Protein AF-A0A7S1M7B6-F1 (afdb_monomer_lite)

Organism: Alexandrium catenella (NCBI:txid2925)

Radius of gyration: 14.85 Å; chains: 1; bounding box: 34×33×49 Å

Secondary structure (DSSP, 8-state):
--PPP----S--EE---TTSTT-EEEEEEEEEETTEEEEEEEEEEEEESSSS-TTT-TT-BPP---TT---------TTPPTT--------SSSPP-TT-

pLDDT: mean 83.75, std 17.33, range [30.78, 97.69]

Sequence (100 aa):
AATGAALGLPCAGRLPVAGAEGSYLAGWGGLLSGGNVTLNHKAAYTLTTACQDSSSNPFGFTLFRLLGHTLSFTVDLSRVGCACNVALYLIRGPPRDWSG

Structure (mmCIF, N/CA/C/O backbone):
data_AF-A0A7S1M7B6-F1
#
_entry.id   AF-A0A7S1M7B6-F1
#
loop_
_atom_site.group_PDB
_atom_site.id
_atom_site.type_symbol
_atom_site.label_atom_id
_atom_site.label_alt_id
_atom_site.label_comp_id
_atom_site.label_asym_id
_atom_site.label_entity_id
_atom_site.label_seq_id
_atom_site.pdbx_PDB_ins_code
_atom_site.Cartn_x
_atom_site.Cartn_y
_atom_site.Cartn_z
_atom_site.occupancy
_atom_site.B_iso_or_equiv
_atom_site.auth_seq_id
_atom_site.auth_comp_id
_atom_site.auth_asym_id
_atom_site.auth_atom_id
_atom_site.pdbx_PDB_model_num
ATOM 1 N N . ALA A 1 1 ? 10.704 5.669 -33.671 1.00 33.22 1 ALA A N 1
ATOM 2 C CA . ALA A 1 1 ? 10.649 6.773 -32.695 1.00 33.22 1 ALA A CA 1
ATOM 3 C C . ALA A 1 1 ? 10.285 6.181 -31.342 1.00 33.22 1 ALA A C 1
ATOM 5 O O . ALA A 1 1 ? 9.165 5.718 -31.176 1.00 33.22 1 ALA A O 1
ATOM 6 N N . ALA A 1 2 ? 11.258 6.073 -30.437 1.00 32.81 2 ALA A N 1
ATOM 7 C CA . ALA A 1 2 ? 11.030 5.600 -29.078 1.00 32.81 2 ALA A CA 1
ATOM 8 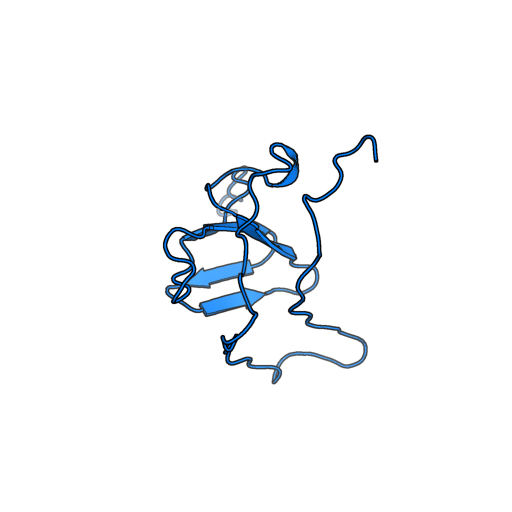C C . ALA A 1 2 ? 10.365 6.731 -28.282 1.00 32.81 2 ALA A C 1
ATOM 10 O O . ALA A 1 2 ? 10.945 7.805 -28.135 1.00 32.81 2 ALA A O 1
ATOM 11 N N . THR A 1 3 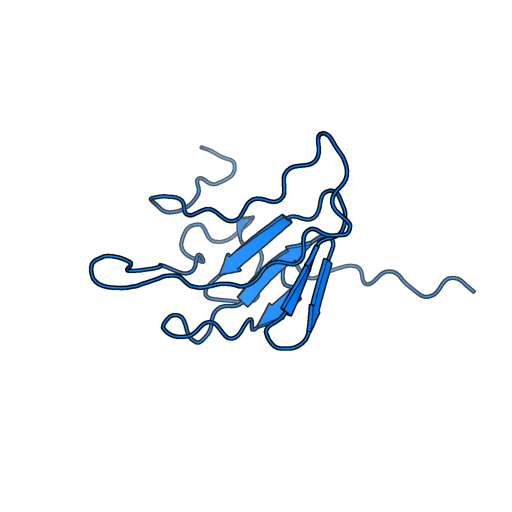? 9.129 6.524 -27.836 1.00 37.38 3 THR A N 1
ATOM 12 C CA . THR A 1 3 ? 8.431 7.458 -26.948 1.00 37.38 3 THR A CA 1
ATOM 13 C C . THR A 1 3 ? 9.064 7.391 -25.562 1.00 37.38 3 THR A C 1
ATOM 15 O O . THR A 1 3 ? 9.212 6.310 -24.994 1.00 37.38 3 THR A O 1
ATOM 18 N N . GLY A 1 4 ? 9.496 8.556 -25.080 1.00 30.78 4 GLY A N 1
ATOM 19 C CA . GLY A 1 4 ? 10.407 8.731 -23.956 1.00 30.78 4 GLY A CA 1
ATOM 20 C C . GLY A 1 4 ? 9.930 8.117 -22.643 1.00 30.78 4 GLY A C 1
ATOM 21 O O . GLY A 1 4 ? 8.797 8.316 -22.209 1.00 30.78 4 GLY A O 1
ATOM 22 N N . ALA A 1 5 ? 10.850 7.410 -21.992 1.00 34.59 5 ALA A N 1
ATOM 23 C CA . ALA A 1 5 ? 10.754 7.070 -20.586 1.00 34.59 5 ALA A CA 1
ATOM 24 C C . ALA A 1 5 ? 10.751 8.366 -19.761 1.00 34.59 5 ALA A C 1
ATOM 26 O O . ALA A 1 5 ? 11.686 9.164 -19.851 1.00 34.59 5 ALA A O 1
ATOM 27 N N . ALA A 1 6 ? 9.706 8.575 -18.963 1.00 39.66 6 ALA A N 1
ATOM 28 C CA . ALA A 1 6 ? 9.685 9.618 -17.949 1.00 39.66 6 ALA A CA 1
ATOM 29 C C . ALA A 1 6 ? 10.723 9.272 -16.868 1.00 39.66 6 ALA A C 1
ATOM 31 O O . ALA A 1 6 ? 10.480 8.468 -15.969 1.00 39.66 6 ALA A O 1
ATOM 32 N N . LEU A 1 7 ? 11.914 9.849 -17.001 1.00 41.19 7 LEU A N 1
ATOM 33 C CA . LEU A 1 7 ? 12.929 9.876 -15.959 1.00 41.19 7 LEU A CA 1
ATOM 34 C C . LEU A 1 7 ? 12.467 10.849 -14.864 1.00 41.19 7 LEU A C 1
ATOM 36 O O . LEU A 1 7 ? 12.494 12.059 -15.064 1.00 41.19 7 LEU A O 1
ATOM 40 N N . GLY A 1 8 ? 12.063 10.300 -13.714 1.00 41.47 8 GLY A N 1
ATOM 41 C CA . GLY A 1 8 ? 11.915 11.024 -12.449 1.00 41.47 8 GLY A CA 1
ATOM 42 C C . GLY A 1 8 ? 10.481 11.380 -12.052 1.00 41.47 8 GLY A C 1
ATOM 43 O O . GLY A 1 8 ? 9.947 12.388 -12.495 1.00 41.47 8 GLY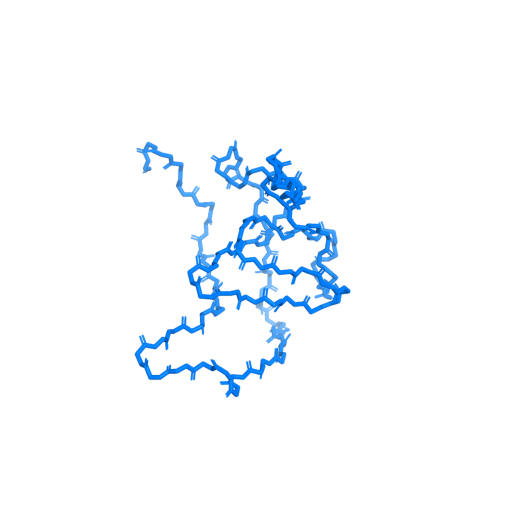 A O 1
ATOM 44 N N . LEU A 1 9 ? 9.898 10.595 -11.141 1.00 54.25 9 LEU A N 1
ATOM 45 C CA . LEU A 1 9 ? 9.446 11.074 -9.826 1.00 54.25 9 LEU A CA 1
ATOM 46 C C . LEU A 1 9 ? 9.109 9.859 -8.933 1.00 54.25 9 LEU A C 1
ATOM 48 O O . LEU A 1 9 ? 8.505 8.895 -9.402 1.00 54.25 9 LEU A O 1
ATOM 52 N N . PRO A 1 10 ? 9.468 9.894 -7.642 1.00 74.69 10 PRO A N 1
ATOM 53 C CA . PRO A 1 10 ? 9.271 8.814 -6.676 1.00 74.69 10 PRO A CA 1
ATOM 54 C C . PRO A 1 10 ? 7.829 8.789 -6.129 1.00 74.69 10 PRO A C 1
ATOM 56 O O . PRO A 1 10 ? 7.593 8.583 -4.943 1.00 74.69 10 PRO A O 1
ATOM 59 N N . CYS A 1 11 ? 6.848 9.070 -6.988 1.00 84.62 11 CYS A N 1
ATOM 60 C CA . CYS A 1 11 ? 5.442 9.191 -6.626 1.00 84.62 11 CYS A CA 1
ATOM 61 C C . CYS A 1 11 ? 4.543 9.054 -7.860 1.00 84.62 11 CYS A C 1
ATOM 63 O O . CYS A 1 11 ? 4.668 9.812 -8.817 1.00 84.62 11 CYS A O 1
ATOM 65 N N . ALA A 1 12 ? 3.612 8.100 -7.819 1.00 90.06 12 ALA A N 1
ATOM 66 C CA . ALA A 1 12 ? 2.606 7.871 -8.854 1.00 90.06 12 ALA A CA 1
ATOM 67 C C . ALA A 1 12 ? 1.423 8.852 -8.774 1.00 90.06 12 ALA A C 1
ATOM 69 O O . ALA A 1 12 ? 0.728 9.052 -9.767 1.00 90.06 12 ALA A O 1
ATOM 70 N N . GLY A 1 13 ? 1.180 9.457 -7.608 1.00 92.06 13 GLY A N 1
ATOM 71 C CA . GLY A 1 13 ? 0.125 10.450 -7.404 1.00 92.06 13 GLY A CA 1
ATOM 72 C C . GLY A 1 13 ? -0.710 10.190 -6.154 1.00 92.06 13 GLY A C 1
ATOM 73 O O . GLY A 1 13 ? -0.324 9.418 -5.280 1.00 92.06 13 GLY A O 1
ATOM 74 N N . ARG A 1 14 ? -1.855 10.867 -6.044 1.00 93.81 14 ARG A N 1
ATOM 75 C CA . ARG A 1 14 ? -2.743 10.794 -4.875 1.00 93.81 14 ARG A CA 1
ATOM 76 C C . ARG A 1 14 ? -3.668 9.580 -4.961 1.00 93.81 14 ARG A C 1
ATOM 78 O O . ARG A 1 14 ? -4.452 9.496 -5.903 1.00 93.81 14 ARG A O 1
ATOM 85 N N . LEU A 1 15 ? -3.639 8.703 -3.955 1.00 94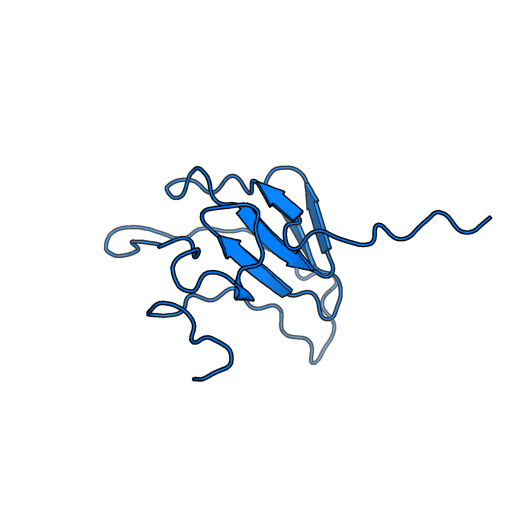.69 15 LEU A N 1
ATOM 86 C CA . LEU A 1 15 ? -4.597 7.603 -3.829 1.00 94.69 15 LEU A CA 1
ATOM 87 C C . LEU A 1 15 ? -5.697 8.007 -2.833 1.00 94.69 15 LEU A C 1
ATOM 89 O O . LEU A 1 15 ? -5.396 8.237 -1.658 1.00 94.69 15 LEU A O 1
ATOM 93 N N . PRO A 1 16 ? -6.968 8.112 -3.254 1.00 93.75 16 PRO A N 1
ATOM 94 C CA . PRO A 1 16 ? -8.062 8.373 -2.331 1.00 93.75 16 PRO A CA 1
ATOM 95 C C . PRO A 1 16 ? -8.308 7.139 -1.453 1.00 93.75 16 PRO A C 1
ATOM 97 O O . PRO A 1 16 ? -8.874 6.147 -1.904 1.00 93.75 16 PRO A O 1
ATOM 100 N N . VAL A 1 17 ? -7.890 7.215 -0.189 1.00 93.69 17 VAL A N 1
ATOM 101 C CA . VAL A 1 17 ? -8.162 6.201 0.837 1.00 93.69 17 VAL A CA 1
ATOM 102 C C . VAL A 1 17 ? -9.029 6.836 1.919 1.00 93.69 17 VAL A C 1
ATOM 104 O O . VAL A 1 17 ? -8.625 7.824 2.532 1.00 93.69 17 VAL A O 1
ATOM 107 N N . ALA A 1 18 ? -10.224 6.289 2.139 1.00 93.81 18 ALA A N 1
ATOM 108 C CA . ALA A 1 18 ? -11.140 6.782 3.166 1.00 93.81 18 ALA A CA 1
ATOM 109 C C . ALA A 1 18 ? -10.535 6.603 4.570 1.00 93.81 18 ALA A C 1
ATOM 111 O O . ALA A 1 18 ? -10.024 5.529 4.892 1.00 93.81 18 ALA A O 1
ATOM 112 N N . GLY A 1 19 ? -10.580 7.653 5.393 1.00 92.38 19 GLY A N 1
ATOM 113 C CA . GLY A 1 19 ? -9.946 7.685 6.716 1.00 92.38 19 GLY A CA 1
ATOM 114 C C . GLY A 1 19 ? -8.424 7.891 6.692 1.00 92.38 19 GLY A C 1
ATOM 115 O O . GLY A 1 19 ? -7.785 7.857 7.744 1.00 92.38 19 GLY A O 1
ATOM 116 N N . ALA A 1 20 ? -7.840 8.095 5.509 1.00 92.00 20 ALA A N 1
ATOM 117 C CA . ALA A 1 20 ? -6.439 8.451 5.300 1.00 92.00 20 ALA A CA 1
ATOM 118 C C . ALA A 1 20 ? -6.310 9.451 4.135 1.00 92.00 20 ALA A C 1
ATOM 120 O O . ALA A 1 20 ? -5.454 9.324 3.247 1.00 92.00 20 ALA A O 1
ATOM 121 N N . GLU A 1 21 ? -7.210 10.436 4.109 1.00 90.69 21 GLU A N 1
ATOM 122 C CA . GLU A 1 21 ? -7.282 11.437 3.057 1.00 90.69 21 GLU A CA 1
ATOM 123 C C . GLU A 1 21 ? -5.963 12.215 2.956 1.00 90.69 21 GLU A C 1
ATOM 125 O O . GLU A 1 21 ? -5.378 12.631 3.951 1.00 90.69 21 GLU A O 1
ATOM 130 N N . GLY A 1 22 ? -5.494 12.433 1.724 1.00 89.56 22 GLY A N 1
ATOM 131 C CA . GLY A 1 22 ? -4.210 13.109 1.490 1.00 89.56 22 GLY A CA 1
ATOM 132 C C . GLY A 1 22 ? -3.014 12.163 1.369 1.00 89.56 22 GLY A C 1
ATOM 133 O O . GLY A 1 22 ? -1.888 12.635 1.281 1.00 89.56 22 GLY A O 1
ATOM 134 N N . SER A 1 23 ? -3.257 10.853 1.298 1.00 92.88 23 SER A N 1
ATOM 135 C CA . SER A 1 23 ? -2.216 9.875 0.986 1.00 92.88 23 SER A CA 1
ATOM 136 C C . SER A 1 23 ? -1.793 9.914 -0.487 1.00 92.88 23 SER A C 1
ATOM 138 O O . SER A 1 23 ? -2.615 10.027 -1.404 1.00 92.88 23 SER A O 1
ATOM 140 N N . TYR A 1 24 ? -0.495 9.765 -0.707 1.00 93.31 24 TYR A N 1
ATOM 141 C CA . TYR A 1 24 ? 0.156 9.634 -2.001 1.00 93.31 24 TYR A CA 1
ATOM 142 C C . TYR A 1 24 ? 0.754 8.243 -2.137 1.00 93.31 24 TYR A C 1
ATOM 144 O O . TYR A 1 24 ? 1.136 7.622 -1.153 1.00 93.31 24 TYR A O 1
ATOM 152 N N . LEU A 1 25 ? 0.827 7.748 -3.363 1.00 92.69 25 LEU A N 1
ATOM 153 C CA . LEU A 1 25 ? 1.419 6.465 -3.683 1.00 92.69 25 LEU A CA 1
ATOM 154 C C . LEU A 1 25 ? 2.858 6.692 -4.163 1.00 92.69 25 LEU A C 1
ATOM 156 O O . LEU A 1 25 ? 3.072 7.091 -5.307 1.00 92.69 25 LEU A O 1
ATOM 160 N N . ALA A 1 26 ? 3.837 6.463 -3.292 1.00 90.12 26 ALA A N 1
ATOM 161 C CA . ALA A 1 26 ? 5.265 6.557 -3.590 1.00 90.12 26 ALA A CA 1
ATOM 162 C C . ALA A 1 26 ? 5.819 5.202 -4.039 1.00 90.12 26 ALA A C 1
ATOM 164 O O . ALA A 1 26 ? 5.481 4.182 -3.444 1.00 90.12 26 ALA A O 1
ATOM 165 N N . GLY A 1 27 ? 6.646 5.164 -5.083 1.00 87.75 27 GLY A N 1
ATOM 166 C CA . GLY A 1 27 ? 7.209 3.917 -5.615 1.00 87.75 27 GLY A CA 1
ATOM 167 C C . GLY A 1 27 ? 7.166 3.823 -7.137 1.00 87.75 27 GLY A C 1
ATOM 168 O O . GLY A 1 27 ? 7.090 4.841 -7.827 1.00 87.75 27 GLY A O 1
ATOM 169 N N . TRP A 1 28 ? 7.233 2.603 -7.671 1.00 89.00 28 TRP A N 1
ATOM 170 C CA . TRP A 1 28 ? 7.422 2.361 -9.103 1.00 89.00 28 TRP A CA 1
ATOM 171 C C . TRP A 1 28 ? 6.770 1.072 -9.610 1.00 89.00 28 TRP A C 1
ATOM 173 O O . TRP A 1 28 ? 6.402 0.166 -8.862 1.00 89.00 28 TRP A O 1
ATOM 183 N N . GLY A 1 29 ? 6.724 0.966 -10.940 1.00 90.62 29 GLY A N 1
ATOM 184 C CA . GLY A 1 29 ? 6.401 -0.276 -11.637 1.00 90.62 29 GLY A CA 1
ATOM 185 C C . GLY A 1 29 ? 4.913 -0.494 -11.891 1.00 90.62 29 GLY A C 1
ATOM 186 O O . GLY A 1 29 ? 4.509 -1.617 -12.155 1.00 90.62 29 GLY A O 1
ATOM 187 N N . GLY A 1 30 ? 4.085 0.541 -11.856 1.00 90.56 30 GLY A N 1
ATOM 188 C CA . GLY A 1 30 ? 2.645 0.416 -12.039 1.00 90.56 30 GLY A CA 1
ATOM 189 C C . GLY A 1 30 ? 1.972 1.699 -12.506 1.00 90.56 30 GLY A C 1
ATOM 190 O O . GLY A 1 30 ? 2.627 2.663 -12.903 1.00 90.56 30 GLY A O 1
ATOM 191 N N . LEU A 1 31 ? 0.643 1.681 -12.468 1.00 92.69 31 LEU A N 1
ATOM 192 C CA . LEU A 1 31 ? -0.210 2.796 -12.858 1.00 92.69 31 LEU A CA 1
ATOM 193 C C . LEU A 1 31 ? -1.242 3.061 -11.765 1.00 92.69 31 LEU A C 1
ATOM 195 O O . LEU A 1 31 ? -1.933 2.146 -11.317 1.00 92.69 31 LEU A O 1
ATOM 199 N N . LEU A 1 32 ? -1.371 4.327 -11.387 1.00 93.69 32 LEU A N 1
ATOM 200 C CA . LEU A 1 32 ? -2.459 4.820 -10.557 1.00 93.69 32 LEU A CA 1
ATOM 201 C C . LEU A 1 32 ? -3.535 5.428 -11.462 1.00 93.69 32 LEU A C 1
ATOM 203 O O . LEU A 1 32 ? -3.241 6.296 -12.282 1.00 93.69 32 LEU A O 1
ATOM 207 N N . SER A 1 33 ? -4.781 4.986 -11.307 1.00 94.25 33 SER A N 1
ATOM 208 C CA . SER A 1 33 ? -5.929 5.558 -12.012 1.00 94.25 33 SER A CA 1
ATOM 209 C C . SER A 1 33 ? -7.127 5.648 -11.072 1.00 94.25 33 SER A C 1
ATOM 211 O O . SER A 1 33 ? -7.728 4.639 -10.696 1.00 94.25 33 SER A O 1
ATOM 213 N N . GLY A 1 34 ? -7.453 6.871 -10.646 1.00 90.31 34 GLY A N 1
ATOM 214 C CA . GLY A 1 34 ? -8.478 7.106 -9.630 1.00 90.31 34 GLY A CA 1
ATOM 215 C C . GLY A 1 34 ? -8.134 6.403 -8.312 1.00 90.31 34 GLY A C 1
ATOM 216 O O . GLY A 1 34 ? -7.093 6.672 -7.721 1.00 90.31 34 GLY A O 1
ATOM 217 N N . GLY A 1 35 ? -9.011 5.505 -7.857 1.00 92.06 35 GLY A N 1
ATOM 218 C CA . GLY A 1 35 ? -8.801 4.667 -6.667 1.00 92.06 35 GLY A CA 1
ATOM 219 C C . GLY A 1 35 ? -8.132 3.315 -6.938 1.00 92.06 35 GLY A C 1
ATOM 220 O O . GLY A 1 35 ? -7.989 2.524 -6.011 1.00 92.06 35 GLY A O 1
ATOM 221 N N . ASN A 1 36 ? -7.744 3.027 -8.184 1.00 95.69 36 ASN A N 1
ATOM 222 C CA . ASN A 1 36 ? -7.183 1.736 -8.576 1.00 95.69 36 ASN A CA 1
ATOM 223 C C . ASN A 1 36 ? -5.671 1.824 -8.786 1.00 95.69 36 ASN A C 1
ATOM 225 O O . ASN A 1 36 ? -5.177 2.708 -9.491 1.00 95.69 36 ASN A O 1
ATOM 229 N N . VAL A 1 37 ? -4.948 0.854 -8.227 1.00 95.81 37 VAL A N 1
ATOM 230 C CA . VAL A 1 37 ? -3.504 0.684 -8.412 1.00 95.81 37 VAL A CA 1
ATOM 231 C C . VAL A 1 37 ? -3.262 -0.584 -9.216 1.00 95.81 37 VAL A C 1
ATOM 233 O O . VAL A 1 37 ? -3.570 -1.683 -8.765 1.00 95.81 37 VAL A O 1
ATOM 236 N N . THR A 1 38 ? -2.699 -0.436 -10.412 1.00 95.75 38 THR A N 1
ATOM 237 C CA . THR A 1 38 ? -2.232 -1.566 -11.222 1.00 95.75 38 THR A CA 1
ATOM 238 C C . THR A 1 38 ? -0.755 -1.798 -10.946 1.00 95.75 38 THR A C 1
ATOM 240 O O . THR A 1 38 ? 0.050 -0.886 -11.123 1.00 95.75 38 THR A O 1
ATOM 243 N N . LEU A 1 39 ? -0.396 -3.014 -10.542 1.00 95.38 39 LEU A N 1
ATOM 244 C CA . LEU A 1 39 ? 0.980 -3.419 -10.256 1.00 95.38 39 LEU A CA 1
ATOM 245 C C . LEU A 1 39 ? 1.507 -4.294 -11.396 1.00 95.38 39 LEU A C 1
ATOM 247 O O . LEU A 1 39 ? 0.932 -5.347 -11.670 1.00 95.38 39 LEU A O 1
ATOM 251 N N . ASN A 1 40 ? 2.609 -3.898 -12.038 1.00 95.25 40 ASN A N 1
ATOM 252 C CA . ASN A 1 40 ? 3.347 -4.835 -12.885 1.00 95.25 40 ASN A CA 1
ATOM 253 C C . ASN A 1 40 ? 4.188 -5.776 -12.010 1.00 95.25 40 ASN A C 1
ATOM 255 O O . ASN A 1 40 ? 4.436 -5.523 -10.829 1.00 95.25 40 ASN A O 1
ATOM 259 N N . HIS A 1 41 ? 4.671 -6.871 -12.593 1.00 94.50 41 HIS A N 1
ATOM 260 C CA . HIS A 1 41 ? 5.611 -7.750 -11.905 1.00 94.50 41 HIS A CA 1
ATOM 261 C C . HIS A 1 41 ? 6.840 -6.955 -11.416 1.00 94.50 41 HIS A C 1
ATOM 263 O O . HIS A 1 41 ? 7.419 -6.184 -12.182 1.00 94.50 41 HIS A O 1
ATOM 269 N N . LYS A 1 42 ? 7.234 -7.159 -10.148 1.00 92.56 42 LYS A N 1
ATOM 270 C CA . LYS A 1 42 ? 8.295 -6.414 -9.430 1.00 92.56 42 LYS A CA 1
ATOM 271 C C . LYS A 1 42 ? 7.990 -4.935 -9.133 1.00 92.56 42 LYS A C 1
ATOM 273 O O . LYS A 1 42 ? 8.907 -4.181 -8.807 1.00 92.56 42 LYS A O 1
ATOM 278 N N . ALA A 1 43 ? 6.730 -4.516 -9.229 1.00 93.31 43 ALA A N 1
ATOM 279 C CA . ALA A 1 43 ? 6.299 -3.216 -8.727 1.00 93.31 43 ALA A CA 1
ATOM 280 C C . ALA A 1 43 ? 6.365 -3.157 -7.199 1.00 93.31 43 ALA A C 1
ATOM 282 O O . ALA A 1 43 ? 6.177 -4.166 -6.516 1.00 93.31 43 ALA A O 1
ATOM 283 N N . ALA A 1 44 ? 6.578 -1.956 -6.676 1.00 90.06 44 ALA A N 1
ATOM 284 C CA . ALA A 1 44 ? 6.532 -1.686 -5.250 1.00 90.06 44 ALA A CA 1
ATOM 285 C C . ALA A 1 44 ? 6.008 -0.271 -5.030 1.00 90.06 44 ALA A C 1
ATOM 287 O O . ALA A 1 44 ? 6.504 0.678 -5.637 1.00 90.06 44 ALA A O 1
ATOM 288 N N . TYR A 1 45 ? 5.021 -0.143 -4.149 1.00 91.81 45 TYR A N 1
ATOM 289 C CA . TYR A 1 45 ? 4.457 1.137 -3.754 1.00 91.81 45 TYR A CA 1
ATOM 290 C C . TYR A 1 45 ? 4.202 1.182 -2.255 1.00 91.81 45 TYR A C 1
ATOM 292 O O . TYR A 1 45 ? 3.877 0.169 -1.640 1.00 91.81 45 TYR A O 1
ATOM 300 N N . THR A 1 46 ? 4.293 2.381 -1.696 1.00 90.62 46 THR A N 1
ATOM 301 C CA . THR A 1 46 ? 3.985 2.683 -0.303 1.00 90.62 46 THR A CA 1
ATOM 302 C C . THR A 1 46 ? 3.111 3.928 -0.224 1.00 90.62 46 THR A C 1
ATOM 304 O O . THR A 1 46 ? 3.239 4.833 -1.048 1.00 90.62 46 THR A O 1
ATOM 307 N N . LEU A 1 47 ? 2.220 3.983 0.768 1.00 92.19 47 LEU A N 1
ATOM 308 C CA . LEU A 1 47 ? 1.425 5.177 1.032 1.00 92.19 47 LEU A CA 1
ATOM 309 C C . LEU A 1 47 ? 2.190 6.171 1.906 1.00 92.19 47 LEU A C 1
ATOM 311 O O . LEU A 1 47 ? 2.660 5.830 2.994 1.00 92.19 47 LEU A O 1
ATOM 315 N N . THR A 1 48 ? 2.291 7.399 1.414 1.00 90.88 48 THR A N 1
ATOM 316 C CA . THR A 1 48 ? 3.013 8.508 2.032 1.00 90.88 48 THR A CA 1
ATOM 317 C C . THR A 1 48 ? 2.118 9.728 2.220 1.00 90.88 48 THR A C 1
ATOM 319 O O . THR A 1 48 ? 1.105 9.898 1.546 1.00 90.88 48 THR A O 1
ATOM 322 N N . THR A 1 49 ? 2.501 10.625 3.122 1.00 90.00 49 THR A N 1
ATOM 323 C CA . THR A 1 49 ? 1.791 11.884 3.398 1.00 90.00 49 THR A CA 1
ATOM 324 C C . THR A 1 49 ? 2.139 12.999 2.407 1.00 90.00 49 THR A C 1
ATOM 326 O O . THR A 1 49 ? 1.452 14.017 2.352 1.00 90.00 49 THR A O 1
ATOM 329 N N . ALA A 1 50 ? 3.180 12.806 1.595 1.00 87.88 50 ALA A N 1
ATOM 330 C CA . ALA A 1 50 ? 3.604 13.727 0.548 1.00 87.88 50 ALA A CA 1
ATOM 331 C C . ALA A 1 50 ? 4.061 12.970 -0.704 1.00 87.88 50 ALA A C 1
ATOM 333 O O . ALA A 1 50 ? 4.550 11.841 -0.627 1.00 87.88 50 ALA A O 1
ATOM 334 N N . CYS A 1 51 ? 3.935 13.619 -1.862 1.00 86.44 51 CYS A N 1
ATOM 335 C CA . CYS A 1 51 ? 4.391 13.089 -3.144 1.00 86.44 51 CYS A CA 1
ATOM 336 C C . CYS A 1 51 ? 5.909 13.272 -3.289 1.00 86.44 51 CYS A C 1
ATOM 338 O O . CYS A 1 51 ? 6.383 14.180 -3.970 1.00 86.44 51 CYS A O 1
ATOM 340 N N . GLN A 1 52 ? 6.667 12.460 -2.559 1.00 75.00 52 GLN A N 1
ATOM 341 C CA . GLN A 1 52 ? 8.122 12.530 -2.433 1.00 75.00 52 GLN A CA 1
ATOM 342 C C . GLN A 1 52 ? 8.705 11.123 -2.307 1.00 75.00 52 GLN A C 1
ATOM 344 O O . GLN A 1 52 ? 7.967 10.160 -2.098 1.00 75.00 52 GLN A O 1
ATOM 349 N N . ASP A 1 53 ? 10.031 11.010 -2.408 1.00 68.38 53 ASP A N 1
ATOM 350 C CA . ASP A 1 53 ? 10.691 9.731 -2.181 1.00 68.38 53 ASP A CA 1
ATOM 351 C C . ASP A 1 53 ? 10.569 9.324 -0.720 1.00 68.38 53 ASP A C 1
ATOM 353 O O . ASP A 1 53 ? 11.127 9.974 0.1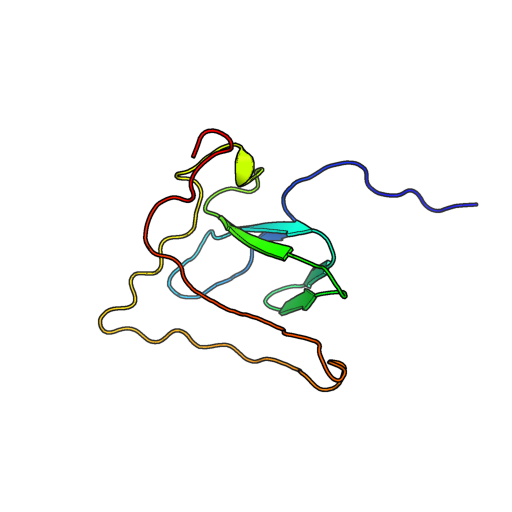67 1.00 68.38 53 ASP A O 1
ATOM 357 N N . SER A 1 54 ? 9.877 8.210 -0.488 1.00 64.56 54 SER A N 1
ATOM 358 C CA . SER A 1 54 ? 9.768 7.565 0.817 1.00 64.56 54 SER A CA 1
ATOM 359 C C . SER A 1 54 ? 11.131 7.239 1.439 1.00 64.56 54 SER A C 1
ATOM 361 O O . SER A 1 54 ? 11.227 7.167 2.659 1.00 64.56 54 SER A O 1
ATOM 363 N N . SER A 1 55 ? 12.189 7.082 0.631 1.00 65.19 55 SER A N 1
ATOM 364 C CA . SER A 1 55 ? 13.553 6.838 1.118 1.00 65.19 55 SER A CA 1
ATOM 365 C C . SER A 1 55 ? 14.184 8.056 1.811 1.00 65.19 55 SER A C 1
ATOM 367 O O . SER A 1 55 ? 15.093 7.899 2.622 1.00 65.19 55 SER A O 1
ATOM 369 N N . SER A 1 56 ? 13.688 9.266 1.523 1.00 64.19 56 SER A N 1
ATOM 370 C CA . SER A 1 56 ? 14.245 10.531 2.022 1.00 64.19 56 SER A CA 1
ATOM 371 C C . SER A 1 56 ? 13.583 11.061 3.297 1.00 64.19 56 SER A C 1
ATOM 373 O O . SER A 1 56 ? 14.127 11.959 3.937 1.00 64.19 56 SER A O 1
ATOM 375 N N . ASN A 1 57 ? 12.421 10.523 3.684 1.00 72.62 57 ASN A N 1
ATOM 376 C CA . ASN A 1 57 ? 11.684 10.965 4.866 1.00 72.62 57 ASN A CA 1
ATOM 377 C C . ASN A 1 57 ? 11.118 9.765 5.649 1.00 72.62 57 ASN A C 1
ATOM 379 O O . ASN A 1 57 ? 10.028 9.285 5.321 1.00 72.62 57 ASN A O 1
ATOM 383 N N . PRO A 1 58 ? 11.786 9.322 6.732 1.00 73.38 58 PRO A N 1
ATOM 384 C CA . PRO A 1 58 ? 11.337 8.178 7.530 1.00 73.38 58 PRO A CA 1
ATOM 385 C C . PRO A 1 58 ? 9.994 8.423 8.240 1.00 73.38 58 PRO A C 1
ATOM 387 O O . PRO A 1 58 ? 9.324 7.480 8.652 1.00 73.38 58 PRO A O 1
ATOM 390 N N . PHE A 1 59 ? 9.553 9.680 8.348 1.00 77.00 59 PHE A N 1
ATOM 391 C CA . PHE A 1 59 ? 8.269 10.065 8.939 1.00 77.00 59 PHE A CA 1
ATOM 392 C C . PHE A 1 59 ? 7.188 10.357 7.889 1.00 77.00 59 PHE A C 1
ATOM 394 O O . PHE A 1 59 ? 6.067 10.721 8.238 1.00 77.00 59 PHE A O 1
ATOM 401 N N . GLY A 1 60 ? 7.503 10.195 6.603 1.00 84.62 60 GLY A N 1
ATOM 402 C CA . GLY A 1 60 ? 6.620 10.523 5.486 1.00 84.62 60 GLY A CA 1
ATOM 403 C C . GLY A 1 60 ? 5.552 9.475 5.178 1.00 84.62 60 GLY A C 1
ATOM 404 O O . GLY A 1 60 ? 4.895 9.593 4.152 1.00 84.62 60 GLY A O 1
ATOM 405 N N . PHE A 1 61 ? 5.376 8.448 6.010 1.00 88.25 61 PHE A N 1
ATOM 406 C CA . PHE A 1 61 ? 4.470 7.323 5.754 1.00 88.25 61 PHE A CA 1
ATOM 407 C C . PHE A 1 61 ? 3.060 7.594 6.282 1.00 88.25 61 PHE A C 1
ATOM 409 O O . PHE A 1 61 ? 2.884 8.172 7.356 1.00 88.25 61 PHE A O 1
ATOM 416 N N . THR A 1 62 ? 2.041 7.143 5.551 1.00 91.62 62 THR A N 1
ATOM 417 C CA . THR A 1 62 ? 0.651 7.244 6.009 1.00 91.62 62 THR A CA 1
ATOM 418 C C . THR A 1 62 ? 0.426 6.339 7.221 1.00 91.62 62 THR A C 1
ATOM 420 O O . THR A 1 62 ? 0.571 5.118 7.144 1.00 91.62 62 THR A O 1
ATOM 423 N N . LEU A 1 63 ? 0.019 6.933 8.346 1.00 90.69 63 LEU A N 1
ATOM 424 C CA . LEU A 1 63 ? -0.320 6.199 9.561 1.00 90.69 63 LEU A CA 1
ATOM 425 C C . LEU A 1 63 ? -1.775 5.718 9.532 1.00 90.69 63 LEU A C 1
ATOM 427 O O . LEU A 1 63 ? -2.704 6.521 9.585 1.00 90.69 63 LEU A O 1
ATOM 431 N N . PHE A 1 64 ? -1.966 4.401 9.570 1.00 91.81 64 PHE A N 1
ATOM 432 C CA . PHE A 1 64 ? -3.280 3.779 9.718 1.00 91.81 64 PHE A CA 1
ATOM 433 C C . PHE A 1 64 ? -3.591 3.482 11.189 1.00 91.81 64 PHE A C 1
ATOM 435 O O . PHE A 1 64 ? -2.980 2.607 11.806 1.00 91.81 64 PHE A O 1
ATOM 442 N N . ARG A 1 65 ? -4.573 4.186 11.766 1.00 91.75 65 ARG A N 1
ATOM 443 C CA . ARG A 1 65 ? -5.095 3.900 13.114 1.00 91.75 65 ARG A CA 1
ATOM 444 C C . ARG A 1 65 ? -6.204 2.854 13.029 1.00 91.75 65 ARG A C 1
ATOM 446 O O . ARG A 1 65 ? -7.369 3.197 12.898 1.00 91.75 65 ARG A O 1
ATOM 453 N N . LEU A 1 66 ? -5.832 1.575 13.071 1.00 92.25 66 LEU A N 1
ATOM 454 C CA . LEU A 1 66 ? -6.776 0.480 12.813 1.00 92.25 66 LEU A CA 1
ATOM 455 C C . LEU A 1 66 ? -7.628 0.035 14.006 1.00 92.25 66 LEU A C 1
ATOM 457 O O . LEU A 1 66 ? -8.618 -0.660 13.804 1.00 92.25 66 LEU A O 1
ATOM 461 N N . LEU A 1 67 ? -7.258 0.370 15.243 1.00 94.06 67 LEU A N 1
ATOM 462 C CA . LEU A 1 67 ? -8.007 -0.107 16.408 1.00 94.06 67 LEU A CA 1
ATOM 463 C C . LEU A 1 67 ? -9.444 0.436 16.370 1.00 94.06 67 LEU A C 1
ATOM 465 O O . LEU A 1 67 ? -9.636 1.646 16.390 1.00 94.06 67 LEU A O 1
ATOM 469 N N . GLY A 1 68 ? -10.436 -0.458 16.314 1.00 96.88 68 GLY A N 1
ATOM 470 C CA . GLY A 1 68 ? -11.851 -0.086 16.179 1.00 96.88 68 GLY A CA 1
ATOM 471 C C . GLY A 1 68 ? -12.284 0.299 14.757 1.00 96.88 68 GLY A C 1
ATOM 472 O O . GLY A 1 68 ? -13.419 0.725 14.565 1.00 96.88 68 GLY A O 1
ATOM 473 N N . HIS A 1 69 ? -11.411 0.129 13.760 1.00 95.31 69 HIS A N 1
ATOM 474 C CA . HIS A 1 69 ? -11.664 0.449 12.356 1.00 95.31 69 HIS A CA 1
ATOM 475 C C . HIS A 1 69 ? -11.416 -0.766 11.450 1.00 95.31 69 HIS A C 1
ATOM 477 O O . HIS A 1 69 ? -10.799 -1.751 11.849 1.00 95.31 69 HIS A O 1
ATOM 483 N N . THR A 1 70 ? -11.902 -0.701 10.208 1.00 95.44 70 THR A N 1
ATOM 484 C CA . THR A 1 70 ? -11.711 -1.754 9.198 1.00 95.44 70 THR A CA 1
ATOM 485 C C . THR A 1 70 ? -10.937 -1.200 8.009 1.00 95.44 70 THR A C 1
ATOM 487 O O . THR A 1 70 ? -11.333 -0.188 7.435 1.00 95.44 70 THR A O 1
ATOM 490 N N . LEU A 1 71 ? -9.868 -1.887 7.604 1.00 95.31 71 LEU A N 1
ATOM 491 C CA . LEU A 1 71 ? -9.219 -1.657 6.315 1.00 95.31 71 LEU A CA 1
ATOM 492 C C . LEU A 1 71 ? -9.881 -2.554 5.266 1.00 95.31 71 LEU A C 1
ATOM 494 O O . LEU A 1 71 ? -9.824 -3.775 5.380 1.00 95.31 71 LEU A O 1
ATOM 498 N N . SER A 1 72 ? -10.510 -1.947 4.261 1.00 96.38 72 SER A N 1
ATOM 499 C CA . SER A 1 72 ? -11.195 -2.660 3.177 1.00 96.38 72 SER A CA 1
ATOM 500 C C . SER A 1 72 ? -10.549 -2.343 1.835 1.00 96.38 72 SER A C 1
ATOM 502 O O . SER A 1 72 ? -10.246 -1.185 1.553 1.00 96.38 72 SER A O 1
ATOM 504 N N . PHE A 1 73 ? -10.368 -3.360 0.998 1.00 96.06 73 PHE A N 1
ATOM 505 C CA . PHE A 1 73 ? -9.885 -3.214 -0.372 1.00 96.06 73 PHE A CA 1
ATOM 506 C C . PHE A 1 73 ? -10.460 -4.323 -1.256 1.00 96.06 73 PHE A C 1
ATOM 508 O O . PHE A 1 73 ? -10.899 -5.363 -0.767 1.00 96.06 73 PHE A O 1
ATOM 515 N N . THR A 1 74 ? -10.447 -4.093 -2.565 1.00 97.69 74 THR A N 1
ATOM 516 C CA . THR A 1 74 ? -10.728 -5.120 -3.572 1.00 97.69 74 THR A CA 1
ATOM 517 C C . THR A 1 74 ? -9.450 -5.408 -4.345 1.00 97.69 74 THR A C 1
ATOM 519 O O . THR A 1 74 ? -8.591 -4.537 -4.483 1.00 97.69 74 THR A O 1
ATOM 522 N N . VAL A 1 75 ? -9.292 -6.646 -4.805 1.00 96.94 75 VAL A N 1
ATOM 523 C CA . VAL A 1 75 ? -8.109 -7.067 -5.555 1.00 96.94 75 VAL A CA 1
ATOM 524 C C . VAL A 1 75 ? -8.517 -8.008 -6.679 1.00 96.94 75 VAL A C 1
ATOM 526 O O . VAL A 1 75 ? -9.292 -8.939 -6.469 1.00 96.94 75 VAL A O 1
ATOM 529 N N . ASP A 1 76 ? -7.986 -7.757 -7.872 1.00 97.12 76 ASP A N 1
ATOM 530 C CA . ASP A 1 76 ? -8.067 -8.670 -9.008 1.00 97.12 76 ASP A CA 1
ATOM 531 C C . ASP A 1 76 ? -6.754 -9.458 -9.106 1.00 97.12 76 ASP A C 1
ATOM 533 O O . ASP A 1 76 ? -5.692 -8.895 -9.373 1.00 97.12 76 ASP A O 1
ATOM 537 N N . LEU A 1 77 ? -6.833 -10.769 -8.870 1.00 96.44 77 LEU A N 1
ATOM 538 C CA . LEU A 1 77 ? -5.699 -11.696 -8.936 1.00 96.44 77 LEU A CA 1
ATOM 539 C C . LEU A 1 77 ? -5.706 -12.556 -10.207 1.00 96.44 77 LEU A C 1
ATOM 541 O O . LEU A 1 77 ? -4.858 -13.433 -10.352 1.00 96.44 77 LEU A O 1
ATOM 545 N N . SER A 1 78 ? -6.627 -12.315 -11.146 1.00 97.25 78 SER A N 1
ATOM 546 C CA . SER A 1 78 ? -6.827 -13.155 -12.339 1.00 97.25 78 SER A CA 1
ATOM 547 C C . SER A 1 78 ? -5.595 -13.269 -13.246 1.00 97.25 78 SER A C 1
ATOM 549 O O . SER A 1 78 ? -5.492 -14.205 -14.036 1.00 97.25 78 SER A O 1
ATOM 551 N N . ARG A 1 79 ? -4.648 -12.330 -13.131 1.00 96.25 79 ARG A N 1
ATOM 552 C CA . ARG A 1 79 ? -3.396 -12.280 -13.904 1.00 96.25 79 ARG A CA 1
ATOM 553 C C . ARG A 1 79 ? -2.143 -12.590 -13.078 1.00 96.25 79 ARG A C 1
ATOM 555 O O . ARG A 1 79 ? -1.032 -12.408 -13.573 1.00 96.25 79 ARG A O 1
ATOM 562 N N . VAL A 1 80 ? -2.295 -13.033 -11.831 1.00 96.00 80 VAL A N 1
ATOM 563 C CA . VAL A 1 80 ? -1.170 -13.405 -10.963 1.00 96.00 80 VAL A CA 1
ATOM 564 C C . VAL A 1 80 ? -0.841 -14.881 -11.178 1.00 96.00 80 VAL A C 1
ATOM 566 O O . VAL A 1 80 ? -1.670 -15.755 -10.939 1.00 96.00 80 VAL A O 1
ATOM 569 N N . GLY A 1 81 ? 0.371 -15.159 -11.660 1.00 94.81 81 GLY A N 1
ATOM 570 C CA . GLY A 1 81 ? 0.839 -16.521 -11.926 1.00 94.81 81 GLY A CA 1
ATOM 571 C C . GLY A 1 81 ? 1.290 -17.276 -10.671 1.00 94.81 81 GLY A C 1
ATOM 572 O O . GLY A 1 81 ? 1.450 -16.704 -9.591 1.00 94.81 81 GLY A O 1
ATOM 573 N N . CYS A 1 82 ? 1.558 -18.575 -10.829 1.00 94.75 82 CYS A N 1
ATOM 574 C CA . CYS A 1 82 ? 2.159 -19.393 -9.777 1.00 94.75 82 CYS A CA 1
ATOM 575 C C . CYS A 1 82 ? 3.495 -18.800 -9.296 1.00 94.75 82 CYS A C 1
ATOM 577 O O . CYS A 1 82 ? 4.232 -18.192 -10.071 1.00 94.75 82 CYS A O 1
ATOM 579 N N . ALA A 1 83 ? 3.806 -19.004 -8.012 1.00 93.50 83 ALA A N 1
ATOM 580 C CA . ALA A 1 83 ? 5.012 -18.495 -7.349 1.00 93.50 83 ALA A CA 1
ATOM 581 C C . ALA A 1 83 ? 5.175 -16.956 -7.345 1.00 93.50 83 ALA A C 1
ATOM 583 O O . ALA A 1 83 ? 6.231 -16.456 -6.964 1.00 93.50 83 ALA A O 1
ATOM 584 N N . CYS A 1 84 ? 4.137 -16.197 -7.709 1.00 95.62 84 CYS A N 1
ATOM 585 C CA . CYS A 1 84 ? 4.071 -14.756 -7.479 1.00 95.62 84 CYS A CA 1
ATOM 586 C C . CYS A 1 84 ? 3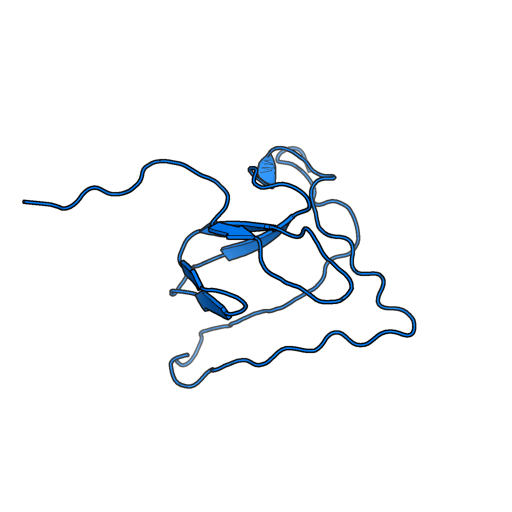.336 -14.460 -6.167 1.00 95.62 84 CYS A C 1
ATOM 588 O O . CYS A 1 84 ? 2.385 -15.152 -5.808 1.00 95.62 84 CYS A O 1
ATOM 590 N N . ASN A 1 85 ? 3.750 -13.400 -5.472 1.00 94.19 85 ASN A N 1
ATOM 591 C CA . ASN A 1 85 ? 3.065 -12.900 -4.286 1.00 94.19 85 ASN A CA 1
ATOM 592 C C . ASN A 1 85 ? 2.676 -11.435 -4.503 1.00 94.19 85 ASN A C 1
ATOM 594 O O . ASN A 1 85 ? 3.543 -10.598 -4.759 1.00 94.19 85 ASN A O 1
ATOM 598 N N . VAL A 1 86 ? 1.382 -11.135 -4.395 1.00 95.00 86 VAL A N 1
ATOM 599 C CA . VAL A 1 86 ? 0.872 -9.763 -4.326 1.00 95.00 86 VAL A CA 1
ATOM 600 C C . VAL A 1 86 ? 0.523 -9.491 -2.873 1.00 95.00 86 VAL A C 1
ATOM 602 O O . VAL A 1 86 ? -0.416 -10.074 -2.336 1.00 95.00 86 VAL A O 1
ATOM 605 N N . ALA A 1 87 ? 1.294 -8.613 -2.240 1.00 95.19 87 ALA A N 1
ATOM 606 C CA . ALA A 1 87 ? 1.168 -8.339 -0.820 1.00 95.19 87 ALA A CA 1
ATOM 607 C C . ALA A 1 87 ? 0.649 -6.920 -0.579 1.00 95.19 87 ALA A C 1
ATOM 609 O O . ALA A 1 87 ? 1.222 -5.943 -1.057 1.00 95.19 87 ALA A O 1
ATOM 610 N N . LEU A 1 88 ? -0.401 -6.825 0.233 1.00 95.44 88 LEU A N 1
ATOM 611 C CA . LEU A 1 88 ? -0.776 -5.615 0.951 1.00 95.44 88 LEU A CA 1
ATOM 612 C C . LEU A 1 88 ? -0.524 -5.895 2.426 1.00 95.44 88 LEU A C 1
ATOM 614 O O . LEU A 1 88 ? -1.051 -6.860 2.978 1.00 95.44 88 LEU A O 1
ATOM 618 N N . TYR A 1 89 ? 0.304 -5.077 3.059 1.00 94.19 89 TYR A N 1
ATOM 619 C CA . TYR A 1 89 ? 0.671 -5.263 4.454 1.00 94.19 89 TYR A CA 1
ATOM 620 C C . TYR A 1 89 ? 0.877 -3.921 5.146 1.00 94.19 89 TYR A C 1
ATOM 622 O O . TYR A 1 89 ? 1.061 -2.883 4.512 1.00 94.19 89 TYR A O 1
ATOM 630 N N . LEU A 1 90 ? 0.838 -3.966 6.473 1.00 92.81 90 LEU A N 1
ATOM 631 C CA . LEU A 1 90 ? 1.120 -2.836 7.343 1.00 92.81 90 LEU A CA 1
ATOM 632 C C . LEU A 1 90 ? 2.341 -3.169 8.185 1.00 92.81 90 LEU A C 1
ATOM 634 O O . LEU A 1 90 ? 2.525 -4.308 8.614 1.00 92.81 90 LEU A O 1
ATOM 638 N N . ILE A 1 91 ? 3.157 -2.157 8.438 1.00 88.25 91 ILE A N 1
ATOM 639 C CA . ILE A 1 91 ? 4.333 -2.257 9.295 1.00 88.25 91 ILE A CA 1
ATOM 640 C C . ILE A 1 91 ? 4.164 -1.349 10.508 1.00 88.25 91 ILE A C 1
ATOM 642 O O . ILE A 1 91 ? 3.449 -0.346 10.463 1.00 88.25 91 ILE A O 1
ATOM 646 N N . ARG A 1 92 ? 4.821 -1.709 11.611 1.00 84.12 92 ARG A N 1
ATOM 647 C CA . ARG A 1 92 ? 4.882 -0.874 12.811 1.00 84.12 92 ARG A CA 1
ATOM 648 C C . ARG A 1 92 ? 6.146 -0.014 12.770 1.00 84.12 92 ARG A C 1
ATOM 650 O O . ARG A 1 92 ? 7.242 -0.556 12.698 1.00 84.12 92 ARG A O 1
ATOM 657 N N . GLY A 1 93 ? 5.973 1.291 12.967 1.00 71.56 93 GLY A N 1
ATOM 658 C CA . GLY A 1 93 ? 7.063 2.254 13.147 1.00 71.56 93 GLY A CA 1
ATOM 659 C C . GLY A 1 93 ? 7.446 2.987 11.859 1.00 71.56 93 GLY A C 1
ATOM 660 O O . GLY A 1 93 ? 7.009 2.586 10.779 1.00 71.56 93 GLY A O 1
ATOM 661 N N . PRO A 1 94 ? 8.229 4.076 11.963 1.00 67.12 94 PRO A N 1
ATOM 662 C CA . PRO A 1 94 ? 8.848 4.660 10.786 1.00 67.12 94 PRO A CA 1
ATOM 663 C C . PRO A 1 94 ? 9.817 3.630 10.178 1.00 67.12 94 PRO A C 1
ATOM 665 O O . PRO A 1 94 ? 10.542 2.959 10.922 1.00 67.12 94 PRO A O 1
ATOM 668 N N . PRO A 1 95 ? 9.822 3.458 8.850 1.00 64.94 95 PRO A N 1
ATOM 669 C CA . PRO A 1 95 ? 10.835 2.683 8.150 1.00 64.94 95 PRO A CA 1
ATOM 670 C C . PRO A 1 95 ? 12.227 3.173 8.509 1.00 64.94 95 PRO A C 1
ATOM 672 O O . PRO A 1 95 ? 12.457 4.372 8.671 1.00 64.94 95 PRO A O 1
ATOM 675 N N . ARG A 1 96 ? 13.146 2.221 8.647 1.00 68.25 96 ARG A N 1
ATOM 676 C CA . ARG A 1 96 ? 14.558 2.531 8.838 1.00 68.25 96 ARG A CA 1
ATOM 677 C C . ARG A 1 96 ? 15.117 3.114 7.547 1.00 68.25 96 ARG A C 1
ATOM 679 O O . ARG A 1 96 ? 14.704 2.695 6.463 1.00 68.25 96 ARG A O 1
ATOM 686 N N . ASP A 1 97 ? 16.020 4.079 7.667 1.00 65.94 97 ASP A N 1
ATOM 687 C CA . ASP A 1 97 ? 16.740 4.594 6.508 1.00 65.94 97 ASP A CA 1
ATOM 688 C C . ASP A 1 97 ? 17.880 3.632 6.117 1.00 65.94 97 ASP A C 1
ATOM 690 O O . ASP A 1 97 ? 17.983 2.507 6.616 1.00 65.94 97 ASP A O 1
ATOM 694 N N . TRP A 1 98 ? 18.739 4.055 5.191 1.00 63.19 98 TRP A N 1
ATOM 695 C CA . TRP A 1 98 ? 19.872 3.253 4.721 1.00 63.19 98 TRP A CA 1
ATOM 696 C C . TRP A 1 98 ? 20.900 2.913 5.819 1.00 63.19 98 TRP A C 1
ATOM 698 O O . TRP A 1 98 ? 21.726 2.025 5.607 1.00 63.19 98 TRP A O 1
ATOM 708 N N . SER A 1 99 ? 20.861 3.595 6.970 1.00 70.81 99 SER A N 1
ATOM 709 C CA . SER A 1 99 ? 21.759 3.374 8.107 1.00 70.81 99 SER A CA 1
ATOM 710 C C . SER A 1 99 ? 21.241 2.348 9.125 1.00 70.81 99 SER A C 1
ATOM 712 O O . SER A 1 99 ? 22.008 1.911 9.986 1.00 70.81 99 SER A O 1
ATOM 714 N N . GLY A 1 100 ? 19.993 1.885 8.979 1.00 57.75 100 GLY A N 1
ATOM 715 C CA . GLY A 1 100 ? 19.379 0.879 9.854 1.00 57.75 100 GLY A CA 1
ATOM 716 C C . GLY A 1 100 ? 18.771 1.466 11.116 1.00 57.75 100 GLY A C 1
ATOM 717 O O . GLY A 1 100 ? 18.771 0.739 12.141 1.00 57.75 100 GLY A O 1
#

InterPro domains:
  IPR013320 Concanavalin A-like lectin/glucanase domain superfamily [SSF49899] (11-92)
  IPR037019 Glycoside hydrolase family 7, catalytic domain superfamily [G3DSA:2.70.100.10] (11-96)

Foldseek 3Di:
DDDDDPDDDQWQAAADDPVQHQWTKGWDAWHDDHNDIGHDVPTDIFIFNDRHHLLVDLNGHGDDPPVVHDDDDDDDCVPPDPPDDDDDDDDPGRDDHPVD